Protein AF-A0A1T3NYQ0-F1 (afdb_monomer)

Organism: NCBI:txid159449

Structure (mmCIF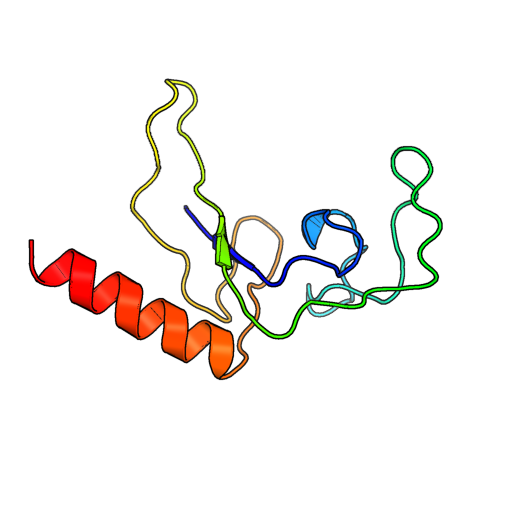, N/CA/C/O backbone):
data_AF-A0A1T3NYQ0-F1
#
_entry.id   AF-A0A1T3NYQ0-F1
#
loop_
_atom_site.group_PDB
_atom_site.id
_atom_site.type_symbol
_atom_site.label_atom_id
_atom_site.label_alt_id
_atom_site.label_comp_id
_atom_site.label_asym_id
_atom_site.label_entity_id
_atom_site.label_seq_id
_atom_site.pdbx_PDB_ins_code
_atom_site.Cartn_x
_atom_site.Cartn_y
_atom_site.Cartn_z
_atom_site.occupancy
_atom_site.B_iso_or_equiv
_atom_site.auth_seq_id
_atom_site.auth_comp_id
_atom_site.auth_asym_id
_atom_site.auth_atom_id
_atom_site.pdbx_PDB_model_num
ATOM 1 N N . MET A 1 1 ? -5.740 7.417 6.056 1.00 77.00 1 MET A N 1
ATOM 2 C CA . MET A 1 1 ? -5.567 5.970 6.285 1.00 77.00 1 MET A CA 1
ATOM 3 C C . MET A 1 1 ? -4.119 5.611 6.018 1.00 77.00 1 MET A C 1
ATOM 5 O O . MET A 1 1 ? -3.538 6.167 5.094 1.00 77.00 1 MET A O 1
ATOM 9 N N . SER A 1 2 ? -3.522 4.738 6.826 1.00 86.19 2 SER A N 1
ATOM 10 C CA . SER A 1 2 ? -2.179 4.200 6.591 1.00 86.19 2 SER A CA 1
ATOM 11 C C . SER A 1 2 ? -2.171 3.269 5.377 1.00 86.19 2 SER A C 1
ATOM 13 O O . SER A 1 2 ? -3.205 2.706 5.010 1.00 86.19 2 SER A O 1
ATOM 15 N N . LEU A 1 3 ? -1.013 3.139 4.728 1.00 88.62 3 LEU A N 1
ATOM 16 C CA . LEU A 1 3 ? -0.895 2.484 3.423 1.00 88.62 3 LEU A CA 1
ATOM 17 C C . LEU A 1 3 ? 0.174 1.408 3.428 1.00 88.62 3 LEU A C 1
ATOM 19 O O . LEU A 1 3 ? 1.264 1.627 3.942 1.00 88.62 3 LEU A O 1
ATOM 23 N N . ILE A 1 4 ? -0.101 0.281 2.781 1.00 90.38 4 ILE A N 1
ATOM 24 C CA . ILE A 1 4 ? 0.928 -0.708 2.465 1.00 90.38 4 ILE A CA 1
ATOM 25 C C . ILE A 1 4 ? 1.538 -0.341 1.114 1.00 90.38 4 ILE A C 1
ATOM 27 O O . ILE A 1 4 ? 0.827 -0.186 0.120 1.00 90.38 4 ILE A O 1
ATOM 31 N N . ILE A 1 5 ? 2.858 -0.172 1.082 1.00 88.88 5 ILE A N 1
ATOM 32 C CA . ILE A 1 5 ? 3.587 0.233 -0.120 1.00 88.88 5 ILE A CA 1
ATOM 33 C C . ILE A 1 5 ? 4.814 -0.642 -0.347 1.00 88.88 5 ILE A C 1
ATOM 35 O O . ILE A 1 5 ? 5.455 -1.091 0.600 1.00 88.88 5 ILE A O 1
ATOM 39 N N . HIS A 1 6 ? 5.210 -0.776 -1.609 1.00 87.56 6 HIS A N 1
ATOM 40 C CA . HIS A 1 6 ? 6.576 -1.146 -1.951 1.00 87.56 6 HIS A CA 1
ATOM 41 C C . HIS A 1 6 ? 7.413 0.123 -2.077 1.00 87.56 6 HIS A C 1
ATOM 43 O O . HIS A 1 6 ? 7.096 1.010 -2.876 1.00 87.56 6 HIS A O 1
ATOM 49 N N . ARG A 1 7 ? 8.476 0.232 -1.279 1.00 85.81 7 ARG A N 1
ATOM 50 C CA . ARG A 1 7 ? 9.478 1.288 -1.465 1.00 85.81 7 ARG A CA 1
ATOM 51 C C . ARG A 1 7 ? 10.193 1.043 -2.785 1.00 85.81 7 ARG A C 1
ATOM 53 O O . ARG A 1 7 ? 10.517 -0.098 -3.090 1.00 85.81 7 ARG A O 1
ATOM 60 N N . CYS A 1 8 ? 10.463 2.095 -3.547 1.00 81.00 8 CYS A N 1
ATOM 61 C CA . CYS A 1 8 ? 11.399 1.962 -4.659 1.00 81.00 8 CYS A CA 1
ATOM 62 C C . CYS A 1 8 ? 12.785 1.590 -4.108 1.00 81.00 8 CYS A C 1
ATOM 64 O O . CYS A 1 8 ? 13.139 2.019 -3.006 1.00 81.00 8 CYS A O 1
ATOM 66 N N . THR A 1 9 ? 13.592 0.852 -4.869 1.00 81.75 9 THR A N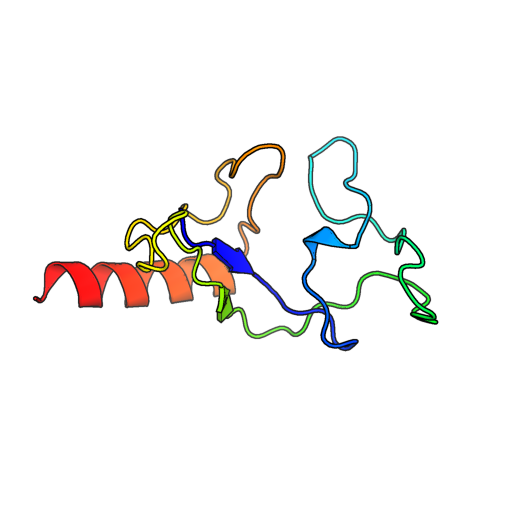 1
ATOM 67 C CA . THR A 1 9 ? 15.009 0.594 -4.555 1.00 81.75 9 THR A CA 1
ATOM 68 C C . THR A 1 9 ? 15.799 1.886 -4.333 1.00 81.75 9 THR A C 1
ATOM 70 O O . THR A 1 9 ? 16.722 1.936 -3.527 1.00 81.75 9 THR A O 1
ATOM 73 N N . CYS A 1 10 ? 15.339 2.966 -4.952 1.00 76.81 10 CYS A N 1
ATOM 74 C CA . CYS A 1 10 ? 15.810 4.330 -4.799 1.00 76.81 10 CYS A CA 1
ATOM 75 C C . CYS A 1 10 ? 15.387 5.049 -3.496 1.00 76.81 10 CYS A C 1
ATOM 77 O O . CYS A 1 10 ? 15.753 6.200 -3.272 1.00 76.81 10 CYS A O 1
ATOM 79 N N . GLY A 1 11 ? 14.619 4.393 -2.621 1.00 74.12 11 GLY A N 1
ATOM 80 C CA . GLY A 1 11 ? 14.307 4.844 -1.259 1.00 74.12 11 GLY A CA 1
ATOM 81 C C . GLY A 1 11 ? 13.064 5.730 -1.111 1.00 74.12 11 GLY A C 1
ATOM 82 O O . GLY A 1 11 ? 12.511 5.839 -0.009 1.00 74.12 11 GLY A O 1
ATOM 83 N N . HIS A 1 12 ? 12.559 6.322 -2.195 1.00 76.00 12 HIS A N 1
ATOM 84 C CA . HIS A 1 12 ? 11.342 7.131 -2.143 1.00 76.00 12 HIS A CA 1
ATOM 85 C C . HIS A 1 12 ? 10.055 6.299 -2.206 1.00 76.00 12 HIS A C 1
ATOM 87 O O . HIS A 1 12 ? 10.037 5.107 -2.533 1.00 76.00 12 HIS A O 1
ATOM 93 N N . THR A 1 13 ? 8.945 6.939 -1.843 1.00 75.88 13 THR A N 1
ATOM 94 C CA . THR A 1 13 ? 7.623 6.319 -1.914 1.00 75.88 13 THR A CA 1
ATOM 95 C C . THR A 1 13 ? 7.163 6.198 -3.374 1.00 75.88 13 THR A C 1
ATOM 97 O O . THR A 1 13 ? 7.540 7.022 -4.215 1.00 75.88 13 THR A O 1
ATOM 100 N N . PRO A 1 14 ? 6.315 5.204 -3.697 1.00 69.75 14 PRO A N 1
ATOM 101 C CA . PRO A 1 14 ? 5.788 5.020 -5.052 1.00 69.75 14 PRO A CA 1
ATOM 102 C C . PRO A 1 14 ? 4.922 6.196 -5.532 1.00 69.75 14 PRO A C 1
ATOM 104 O O . PRO A 1 14 ? 4.702 6.353 -6.729 1.00 69.75 14 PRO A O 1
ATOM 107 N N . GLY A 1 15 ? 4.495 7.076 -4.617 1.00 68.56 15 GLY A N 1
ATOM 108 C CA . GLY A 1 15 ? 3.826 8.339 -4.931 1.00 68.56 15 GLY A CA 1
ATOM 109 C C . GLY A 1 15 ? 4.604 9.251 -5.892 1.00 68.56 15 GLY A C 1
ATOM 110 O O . GLY A 1 15 ? 3.999 10.092 -6.549 1.00 68.56 15 GLY A O 1
ATOM 111 N N . GLN A 1 16 ? 5.921 9.066 -6.007 1.00 71.50 16 GLN A N 1
ATOM 112 C CA . GLN A 1 16 ? 6.787 9.862 -6.885 1.00 71.50 16 GLN A CA 1
ATOM 113 C C . GLN A 1 16 ? 6.833 9.382 -8.338 1.00 71.50 16 GLN A C 1
ATOM 115 O O . GLN A 1 16 ? 7.486 10.001 -9.175 1.00 71.50 16 GLN A O 1
ATOM 120 N N . HIS A 1 17 ? 6.133 8.296 -8.652 1.00 70.56 17 HIS A N 1
ATOM 121 C CA . HIS A 1 17 ? 5.936 7.861 -10.026 1.00 70.56 17 HIS A CA 1
ATOM 122 C C . HIS A 1 17 ? 4.583 8.352 -10.532 1.00 70.56 17 HIS A C 1
ATOM 124 O O . HIS A 1 17 ? 3.603 8.410 -9.771 1.00 70.56 17 HIS A O 1
ATOM 130 N N . GLU A 1 18 ? 4.536 8.698 -11.815 1.00 70.38 18 GLU A N 1
ATOM 131 C CA . GLU A 1 18 ? 3.280 8.946 -12.517 1.00 70.38 18 GLU A CA 1
ATOM 132 C C . GLU A 1 18 ? 2.413 7.695 -12.450 1.00 70.38 18 GLU A C 1
ATOM 134 O O . GLU A 1 18 ? 2.930 6.582 -12.515 1.00 70.38 18 GLU A O 1
ATOM 139 N N . SER A 1 19 ? 1.103 7.860 -12.320 1.00 70.38 19 SER A N 1
ATOM 140 C CA . SER A 1 19 ? 0.181 6.733 -12.392 1.00 70.38 19 SER A CA 1
ATOM 141 C C . SER A 1 19 ? -0.228 6.478 -13.842 1.00 70.38 19 SER A C 1
ATOM 143 O O . SER A 1 19 ? -0.467 7.423 -14.590 1.00 70.38 19 SER A O 1
ATOM 145 N N . ASP A 1 20 ? -0.341 5.212 -14.232 1.00 71.50 20 ASP A N 1
ATOM 146 C CA . ASP A 1 20 ? -0.977 4.829 -15.490 1.00 71.50 20 ASP A CA 1
ATOM 147 C C . ASP A 1 20 ? -2.505 5.056 -15.444 1.00 71.50 20 ASP A C 1
ATOM 149 O O . ASP A 1 20 ? -3.071 5.496 -14.437 1.00 71.50 20 ASP A O 1
ATOM 153 N N . SER A 1 21 ? -3.201 4.734 -16.539 1.00 72.88 21 SER A N 1
ATOM 154 C CA . SER A 1 21 ? -4.664 4.849 -16.634 1.00 72.88 21 S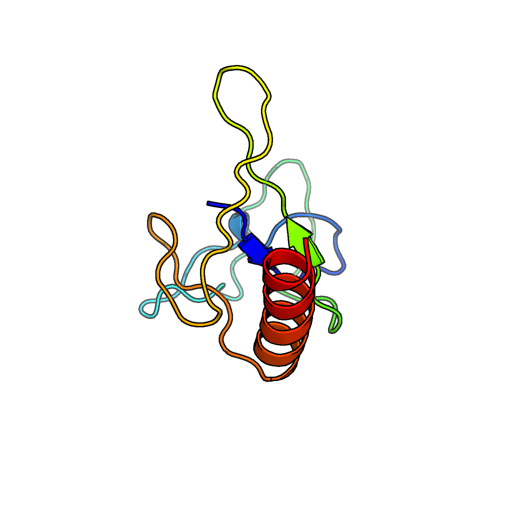ER A CA 1
ATOM 155 C C . SER A 1 21 ? -5.428 3.965 -15.637 1.00 72.88 21 SER A C 1
ATOM 157 O O . SER A 1 21 ? -6.611 4.201 -15.396 1.00 72.88 21 SER A O 1
ATOM 159 N N . GLN A 1 22 ? -4.766 2.976 -15.029 1.00 66.88 22 GLN A N 1
ATOM 160 C CA . GLN A 1 22 ? -5.315 2.111 -13.983 1.00 66.88 22 GLN A CA 1
ATOM 161 C C . GLN A 1 22 ? -4.981 2.613 -12.568 1.00 66.88 22 GLN A C 1
ATOM 163 O O . GLN A 1 22 ? -5.392 2.005 -11.576 1.00 66.88 22 GLN A O 1
ATOM 168 N N . GLY A 1 23 ? -4.261 3.732 -12.448 1.00 65.38 23 GLY A N 1
ATOM 169 C CA . GLY A 1 23 ? -3.834 4.291 -11.172 1.00 65.38 23 GLY A CA 1
ATOM 170 C C . GLY A 1 23 ? -2.608 3.600 -10.569 1.00 65.38 23 GLY A C 1
ATOM 171 O O . GLY A 1 23 ? -2.248 3.927 -9.435 1.00 65.38 23 GLY A O 1
ATOM 172 N N . LYS A 1 24 ? -1.968 2.667 -11.288 1.00 65.38 24 LYS A N 1
ATOM 173 C CA . LYS A 1 24 ? -0.764 1.954 -10.836 1.00 65.38 24 LYS A CA 1
ATOM 174 C C . LYS A 1 24 ? 0.490 2.779 -11.150 1.00 65.38 24 LYS A C 1
ATOM 176 O O . LYS A 1 24 ? 0.467 3.554 -12.103 1.00 65.38 24 LYS A O 1
ATOM 181 N N . PRO A 1 25 ? 1.582 2.664 -10.371 1.00 62.59 25 PRO A N 1
ATOM 182 C CA . PRO A 1 25 ? 2.828 3.360 -10.679 1.00 62.59 25 PRO A CA 1
ATOM 183 C C . PRO A 1 25 ? 3.333 2.967 -12.074 1.00 62.59 25 PRO A C 1
ATOM 185 O O . PRO A 1 25 ? 3.613 1.801 -12.343 1.00 62.59 25 PRO A O 1
ATOM 188 N N . SER A 1 26 ? 3.430 3.944 -12.965 1.00 65.19 26 SER A N 1
ATOM 189 C CA . SER A 1 26 ? 4.005 3.798 -14.296 1.00 65.19 26 SER A CA 1
ATOM 190 C C . SER A 1 26 ? 5.532 3.896 -14.235 1.00 65.19 26 SER A C 1
ATOM 192 O O . SER A 1 26 ? 6.125 4.286 -13.227 1.00 65.19 26 SER A O 1
ATOM 194 N N . ARG A 1 27 ? 6.198 3.568 -15.348 1.00 58.97 27 ARG A N 1
ATOM 195 C CA . ARG A 1 27 ? 7.662 3.675 -15.450 1.00 58.97 27 ARG A CA 1
ATOM 196 C C . ARG A 1 27 ? 8.173 5.117 -15.339 1.00 58.97 27 ARG A C 1
ATOM 198 O O . ARG A 1 27 ? 9.360 5.289 -15.090 1.00 58.97 27 ARG A O 1
ATOM 205 N N . GLY A 1 28 ? 7.323 6.132 -15.503 1.00 56.50 28 GLY A N 1
ATOM 206 C CA . GLY A 1 28 ? 7.719 7.533 -15.377 1.00 56.50 28 GLY A CA 1
ATOM 207 C C . GLY A 1 28 ? 8.041 7.897 -13.927 1.00 56.50 28 GLY A C 1
ATOM 208 O O . GLY A 1 28 ? 7.142 8.027 -13.098 1.00 56.50 28 GLY A O 1
ATOM 209 N N . CYS A 1 29 ? 9.324 8.070 -13.606 1.00 55.72 29 CYS A N 1
ATOM 210 C CA . CYS A 1 29 ? 9.738 8.772 -12.391 1.00 55.72 29 CYS A CA 1
ATOM 211 C C . CYS A 1 29 ? 9.481 10.265 -12.587 1.00 55.72 29 CYS A C 1
ATOM 213 O O . CYS A 1 29 ? 10.009 10.848 -13.535 1.00 55.72 29 CYS A O 1
ATOM 215 N N . HIS A 1 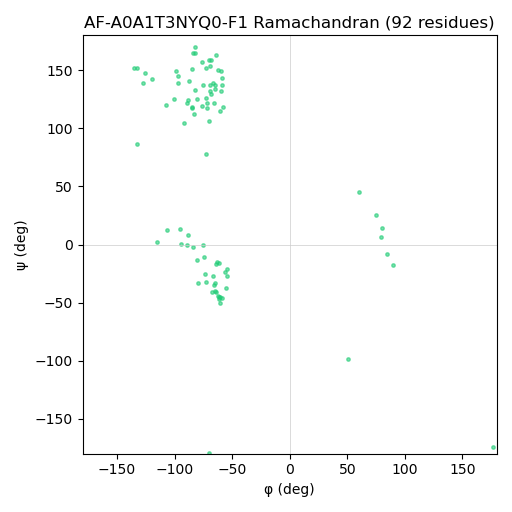30 ? 8.749 10.909 -11.680 1.00 56.41 30 HIS A N 1
ATOM 216 C CA . HIS A 1 30 ? 8.788 12.363 -11.630 1.00 56.41 30 HIS A CA 1
ATOM 217 C C . HIS A 1 30 ? 10.157 12.755 -11.051 1.00 56.41 30 HIS A C 1
ATOM 219 O O . HIS A 1 30 ? 10.494 12.292 -9.955 1.00 56.41 30 HIS A O 1
ATOM 225 N N . PRO A 1 31 ? 10.993 13.535 -11.762 1.00 52.19 31 PRO A N 1
ATOM 226 C CA . PRO A 1 31 ? 12.327 13.888 -11.295 1.00 52.19 31 PRO A CA 1
ATOM 227 C C . PRO A 1 31 ? 12.213 14.901 -10.153 1.00 52.19 31 PRO A C 1
ATOM 229 O O . PRO A 1 31 ? 12.407 16.100 -10.327 1.00 52.19 31 PRO A O 1
ATOM 232 N N . ILE A 1 32 ? 11.880 14.426 -8.956 1.00 52.94 32 ILE A N 1
ATOM 233 C CA . ILE A 1 32 ? 11.958 15.237 -7.749 1.00 52.94 32 ILE A CA 1
ATOM 234 C C . ILE A 1 32 ? 13.395 15.144 -7.238 1.00 52.94 32 ILE A C 1
ATOM 236 O O . ILE A 1 32 ? 13.886 14.061 -6.923 1.00 52.94 32 ILE A O 1
ATOM 240 N N . GLY A 1 33 ? 14.082 16.287 -7.191 1.00 48.03 33 GLY A N 1
ATOM 241 C CA . GLY A 1 33 ? 15.326 16.450 -6.434 1.00 48.03 33 GLY A CA 1
ATOM 242 C C . GLY A 1 33 ? 16.478 15.528 -6.844 1.00 48.03 33 GLY A C 1
ATOM 243 O O . GLY A 1 33 ? 17.136 14.960 -5.980 1.00 48.03 33 GLY A O 1
ATOM 244 N N . GLY A 1 34 ? 16.739 15.361 -8.143 1.00 52.97 34 GLY A N 1
ATOM 245 C CA . GLY A 1 34 ? 17.933 14.643 -8.607 1.00 52.97 34 GLY A CA 1
ATOM 246 C C . GLY A 1 34 ? 17.837 13.114 -8.590 1.00 52.97 34 GLY A C 1
ATOM 247 O O . GLY A 1 34 ? 18.864 12.451 -8.740 1.00 52.97 34 GLY A O 1
ATOM 248 N N . CYS A 1 35 ? 16.636 12.542 -8.456 1.00 57.19 35 CYS A N 1
ATOM 249 C CA . CYS A 1 35 ? 16.425 11.113 -8.679 1.00 57.19 35 CYS A CA 1
ATOM 250 C C . CYS A 1 35 ? 16.788 10.744 -10.134 1.00 57.19 35 CYS A C 1
ATOM 252 O O . CYS A 1 35 ? 16.159 11.223 -11.076 1.00 57.19 35 CYS A O 1
ATOM 254 N N . ARG A 1 36 ? 17.830 9.920 -10.321 1.00 59.66 36 ARG A N 1
ATOM 255 C CA . ARG A 1 36 ? 18.352 9.491 -11.639 1.00 59.66 36 ARG A CA 1
ATOM 256 C C . ARG A 1 36 ? 17.794 8.142 -12.107 1.00 59.66 36 ARG A C 1
ATOM 258 O O . ARG A 1 36 ? 18.354 7.522 -13.008 1.00 59.66 36 ARG A O 1
ATOM 265 N N . CYS A 1 37 ? 16.749 7.643 -11.458 1.00 62.31 37 CYS A N 1
ATOM 266 C CA . CYS A 1 37 ? 16.222 6.313 -11.729 1.00 62.31 37 CYS A CA 1
ATOM 267 C C . CYS A 1 37 ? 15.564 6.259 -13.107 1.00 62.31 37 CYS A C 1
ATOM 269 O O . CYS A 1 37 ? 14.745 7.110 -13.448 1.00 62.31 37 CYS A O 1
ATOM 271 N N . SER A 1 38 ? 15.908 5.227 -13.877 1.00 62.50 38 SER A N 1
ATOM 272 C CA . SER A 1 38 ? 15.380 4.984 -15.223 1.00 62.50 38 SER A CA 1
ATOM 273 C C . SER A 1 38 ? 13.941 4.460 -15.228 1.00 62.50 38 SER A 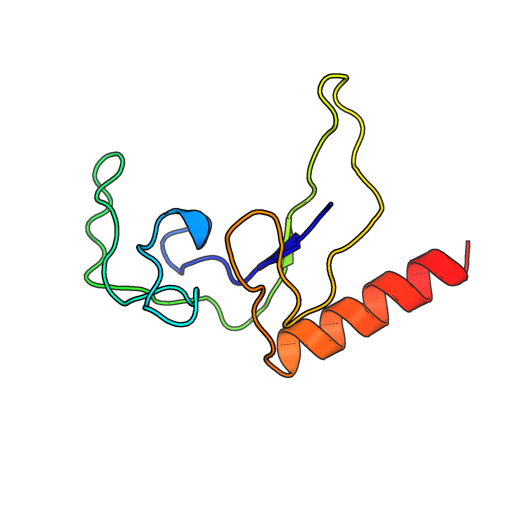C 1
ATOM 275 O O . SER A 1 38 ? 13.316 4.413 -16.286 1.00 62.50 38 SER A O 1
ATOM 277 N N . GLY A 1 39 ? 13.404 4.073 -14.066 1.00 69.25 39 GLY A N 1
ATOM 278 C CA . GLY A 1 39 ? 12.007 3.696 -13.921 1.00 69.25 39 GLY A CA 1
ATOM 279 C C . GLY A 1 39 ? 11.630 3.218 -12.524 1.00 69.25 39 GLY A C 1
ATOM 280 O O . GLY A 1 39 ? 12.427 3.272 -11.587 1.00 69.25 39 GLY A O 1
ATOM 281 N N . TYR A 1 40 ? 10.384 2.761 -12.401 1.00 74.56 40 TYR A N 1
ATOM 282 C CA . TYR A 1 40 ? 9.865 2.151 -11.182 1.00 74.56 40 TYR A CA 1
ATOM 283 C C . TYR A 1 40 ? 10.473 0.764 -10.961 1.00 74.56 40 TYR A C 1
ATOM 285 O O . TYR A 1 40 ? 10.265 -0.142 -11.767 1.00 74.56 40 TYR A O 1
ATOM 293 N N . ASP A 1 41 ? 11.199 0.622 -9.855 1.00 79.50 41 ASP A N 1
ATOM 294 C CA . ASP A 1 41 ? 11.825 -0.621 -9.406 1.00 79.50 41 ASP A CA 1
ATOM 295 C C . ASP A 1 41 ? 11.505 -0.823 -7.914 1.00 79.50 41 ASP A C 1
ATOM 297 O O . ASP A 1 41 ? 12.200 -0.294 -7.041 1.00 79.50 41 ASP A O 1
ATOM 301 N N . PRO A 1 42 ? 10.360 -1.443 -7.584 1.00 81.62 42 PRO A N 1
ATOM 302 C CA . PRO A 1 42 ? 9.953 -1.653 -6.203 1.00 81.62 42 PRO A CA 1
ATOM 303 C C . PRO A 1 42 ? 10.739 -2.776 -5.525 1.00 81.62 42 PRO A C 1
ATOM 305 O O . PRO A 1 42 ? 10.874 -3.873 -6.058 1.00 81.62 42 PRO A O 1
ATOM 308 N N . GLN A 1 43 ? 11.144 -2.540 -4.278 1.00 86.19 43 GLN A N 1
ATOM 309 C CA . GLN A 1 43 ? 11.591 -3.598 -3.380 1.00 86.19 43 GLN A CA 1
ATOM 310 C C . GLN A 1 43 ? 10.471 -4.635 -3.196 1.00 86.19 43 GLN A C 1
ATOM 312 O O . GLN A 1 43 ? 9.316 -4.248 -2.988 1.00 86.19 43 GLN A O 1
ATOM 317 N N . PRO A 1 44 ? 10.784 -5.943 -3.217 1.00 86.50 44 PRO A N 1
ATOM 318 C CA . PRO A 1 44 ? 9.772 -6.997 -3.174 1.00 86.50 44 PRO A CA 1
ATOM 319 C C . PRO A 1 44 ? 9.030 -7.047 -1.836 1.00 86.50 44 PRO A C 1
ATOM 321 O O . PRO A 1 44 ? 7.873 -7.453 -1.793 1.00 86.50 44 PRO A O 1
ATOM 324 N N . THR A 1 45 ? 9.660 -6.600 -0.749 1.00 91.00 45 THR A N 1
ATOM 325 C CA . THR A 1 45 ? 9.051 -6.589 0.583 1.00 91.00 45 THR A CA 1
ATOM 326 C C . THR A 1 45 ? 8.213 -5.322 0.782 1.00 91.00 45 THR A C 1
ATOM 328 O O . THR A 1 45 ? 8.772 -4.219 0.764 1.00 91.00 45 THR A O 1
ATOM 331 N N . PRO A 1 46 ? 6.889 -5.436 0.990 1.00 92.44 46 PRO A N 1
ATOM 332 C CA . PRO A 1 46 ? 6.054 -4.287 1.294 1.00 92.44 46 PRO A CA 1
ATOM 333 C C . PRO A 1 46 ? 6.240 -3.835 2.746 1.00 92.44 46 PRO A C 1
ATOM 335 O O . PRO A 1 46 ? 6.632 -4.607 3.620 1.00 92.44 46 PRO A O 1
ATOM 338 N N . VAL A 1 47 ? 5.927 -2.570 3.012 1.00 91.50 47 VAL A N 1
ATOM 339 C CA . VAL A 1 47 ? 5.987 -1.969 4.350 1.00 91.50 47 VAL A CA 1
ATOM 340 C C . VAL A 1 47 ? 4.741 -1.138 4.628 1.00 91.50 47 VAL A C 1
ATOM 342 O O . VAL A 1 47 ? 4.148 -0.569 3.707 1.00 91.50 47 VAL A O 1
ATOM 345 N N . LEU A 1 48 ? 4.375 -1.017 5.906 1.00 90.00 48 LEU A N 1
ATOM 346 C CA . LEU A 1 48 ? 3.357 -0.068 6.343 1.00 90.00 48 LEU A CA 1
ATOM 347 C C . LEU A 1 48 ? 3.953 1.345 6.359 1.00 90.00 48 LEU A C 1
ATOM 349 O O . LEU A 1 48 ? 4.909 1.633 7.078 1.00 90.00 48 LEU A O 1
ATOM 353 N N . LEU A 1 49 ? 3.376 2.235 5.563 1.00 87.69 49 LEU A N 1
ATOM 354 C CA . LEU A 1 49 ? 3.588 3.669 5.631 1.00 87.69 49 LEU A CA 1
ATOM 355 C C . LEU A 1 49 ? 2.514 4.269 6.554 1.00 87.69 49 LEU A C 1
ATOM 357 O O . LEU A 1 49 ? 1.355 4.386 6.135 1.00 87.69 49 LEU A O 1
ATOM 361 N N . PRO A 1 50 ? 2.867 4.649 7.794 1.00 83.81 50 PRO A N 1
ATOM 362 C CA . PRO A 1 50 ? 1.926 5.310 8.679 1.00 83.81 50 PRO A CA 1
ATOM 363 C C . PRO A 1 50 ? 1.548 6.674 8.103 1.00 83.81 50 PRO A C 1
ATOM 365 O O . PRO A 1 50 ? 2.410 7.452 7.684 1.00 83.81 50 PRO A O 1
ATOM 368 N N . THR A 1 51 ? 0.253 6.968 8.104 1.00 81.44 51 THR A N 1
ATOM 369 C CA . THR A 1 51 ? -0.240 8.333 7.885 1.00 81.44 51 THR A CA 1
ATOM 370 C C . THR A 1 51 ? -0.555 8.973 9.222 1.00 81.44 51 THR A C 1
ATOM 372 O O . THR A 1 51 ? -0.905 8.285 10.179 1.00 81.44 51 THR A O 1
ATOM 375 N N . TRP A 1 52 ? -0.406 10.289 9.299 1.00 83.25 52 TRP A N 1
ATOM 376 C CA . TRP A 1 52 ? -0.553 11.038 10.539 1.00 83.25 52 TRP A CA 1
ATOM 377 C C . TRP A 1 52 ? -1.684 12.053 10.397 1.00 83.25 52 TRP A C 1
ATOM 379 O O . TRP A 1 52 ? -1.865 12.645 9.333 1.00 83.25 52 TRP A O 1
ATOM 389 N N . THR A 1 53 ? -2.454 12.254 11.462 1.00 80.12 53 THR A N 1
ATOM 390 C CA . THR A 1 53 ? -3.402 13.365 11.564 1.00 80.12 53 THR A CA 1
ATOM 391 C C . THR A 1 53 ? -2.645 14.700 11.552 1.00 80.12 53 THR A C 1
ATOM 393 O O . THR A 1 53 ? -1.455 14.731 11.878 1.00 80.12 53 THR A O 1
ATOM 396 N N . PRO A 1 54 ? -3.318 15.837 11.288 1.00 82.00 54 PRO A N 1
ATOM 397 C CA . PRO A 1 54 ? -2.702 17.163 11.428 1.00 82.00 54 PRO A CA 1
ATOM 398 C C . PRO A 1 54 ? -2.122 17.431 12.828 1.00 82.00 54 PRO A C 1
ATOM 400 O O . PRO A 1 54 ? -1.217 18.238 12.990 1.00 82.00 54 PRO A O 1
ATOM 403 N N . THR A 1 55 ? -2.634 16.728 13.841 1.00 87.50 55 THR A N 1
ATOM 404 C CA . THR A 1 55 ? -2.173 16.774 15.234 1.00 87.50 55 THR A CA 1
ATOM 405 C C . THR A 1 55 ? -1.049 15.780 15.547 1.00 87.50 55 THR A C 1
ATOM 407 O O . THR A 1 55 ? -0.698 15.609 16.712 1.00 87.50 55 THR A O 1
ATOM 410 N N . GLY A 1 56 ? -0.492 15.103 14.538 1.00 83.69 56 GLY A N 1
ATOM 411 C CA . GLY A 1 56 ? 0.645 14.197 14.693 1.00 83.69 56 GLY A CA 1
ATOM 412 C C . GLY A 1 56 ? 0.304 12.853 15.337 1.00 83.69 56 GLY A C 1
ATOM 413 O O . GLY A 1 56 ? 1.180 12.226 15.926 1.00 83.69 56 GLY A O 1
ATOM 414 N N . ARG A 1 57 ? -0.946 12.383 15.246 1.00 84.31 57 ARG A N 1
ATOM 415 C CA . ARG A 1 57 ? -1.337 11.038 15.706 1.00 84.31 57 ARG A CA 1
ATOM 416 C C . ARG A 1 57 ? -1.357 10.059 14.533 1.00 84.31 57 ARG A C 1
ATOM 418 O O . ARG A 1 57 ? -1.841 10.441 13.471 1.00 84.31 57 ARG A O 1
ATOM 425 N N . PRO A 1 58 ? -0.871 8.818 14.685 1.00 80.44 58 PRO A N 1
ATOM 426 C CA . PRO A 1 58 ? -0.911 7.856 13.596 1.00 80.44 58 PRO A CA 1
ATOM 427 C C . PRO A 1 58 ? -2.365 7.455 13.336 1.00 80.44 58 PRO A C 1
ATOM 429 O O . PRO A 1 58 ? -3.134 7.243 14.273 1.00 80.44 58 PRO A O 1
ATOM 432 N N . ILE A 1 59 ? -2.749 7.366 12.067 1.00 80.19 59 ILE A N 1
ATOM 433 C CA . ILE A 1 59 ? -4.072 6.903 11.655 1.00 80.19 59 ILE A CA 1
ATOM 434 C C . ILE A 1 59 ? -4.028 5.367 11.633 1.00 80.19 59 ILE A C 1
ATOM 436 O O . ILE A 1 59 ? -3.309 4.806 10.800 1.00 80.19 59 ILE A O 1
ATOM 440 N N . PRO A 1 60 ? -4.759 4.680 12.531 1.00 78.31 60 PRO A N 1
ATOM 441 C CA . PRO A 1 60 ? -4.650 3.230 12.700 1.00 78.31 60 PRO A CA 1
ATOM 442 C C . PRO A 1 60 ? -5.299 2.454 11.554 1.00 78.31 60 PRO A C 1
ATOM 444 O O . PRO A 1 60 ? -4.911 1.327 11.275 1.00 78.31 60 PRO A O 1
ATOM 447 N N . GLU A 1 61 ? -6.271 3.060 10.879 1.00 88.25 61 GLU A N 1
ATOM 448 C CA . GLU A 1 61 ? -6.963 2.446 9.757 1.00 88.25 61 GLU A CA 1
ATOM 449 C C . GLU A 1 61 ? -6.008 2.241 8.579 1.00 88.25 61 GLU A C 1
ATOM 451 O O . GLU A 1 61 ? -5.413 3.201 8.076 1.00 88.25 61 GLU A O 1
ATOM 456 N N . ILE A 1 62 ? -5.869 0.988 8.148 1.00 90.44 62 ILE A N 1
ATOM 457 C CA . ILE A 1 62 ? -5.023 0.575 7.030 1.00 90.44 62 ILE A CA 1
ATOM 458 C C . ILE A 1 62 ? -5.918 0.376 5.809 1.00 90.44 62 ILE A C 1
ATOM 460 O O . ILE A 1 62 ? -6.868 -0.402 5.860 1.00 90.44 62 ILE A O 1
ATOM 464 N N . THR A 1 63 ? -5.597 1.044 4.701 1.00 90.56 63 THR A N 1
ATOM 465 C CA . THR A 1 63 ? -6.322 0.826 3.438 1.00 90.56 63 THR A CA 1
ATOM 466 C C . THR A 1 63 ? -6.017 -0.580 2.913 1.00 90.56 63 THR A C 1
ATOM 468 O O . THR A 1 63 ? -4.830 -0.911 2.799 1.00 90.56 63 THR A O 1
ATOM 471 N N . PRO A 1 64 ? -7.027 -1.398 2.562 1.00 92.31 64 PRO A N 1
ATOM 472 C CA . PRO A 1 64 ? -6.783 -2.731 2.027 1.00 92.31 64 PRO A CA 1
ATOM 473 C C . PRO A 1 64 ? -5.955 -2.712 0.725 1.00 92.31 64 PRO A C 1
ATOM 475 O O . PRO A 1 64 ? -6.041 -1.759 -0.062 1.00 92.31 64 PRO A O 1
ATOM 478 N N . PRO A 1 65 ? -5.147 -3.751 0.461 1.00 90.88 65 PRO A N 1
ATOM 479 C CA . PRO A 1 65 ? -4.482 -3.945 -0.827 1.00 90.88 65 PRO A CA 1
ATOM 480 C C . PRO A 1 65 ? -5.492 -4.057 -1.983 1.00 90.88 65 PRO A C 1
ATOM 482 O O . PRO A 1 65 ? -6.468 -4.799 -1.900 1.00 90.88 65 PRO A O 1
ATOM 485 N N . GLY A 1 66 ? -5.263 -3.319 -3.070 1.00 87.06 66 GLY A N 1
ATOM 486 C CA . GLY A 1 66 ? -6.172 -3.206 -4.216 1.00 87.06 66 GLY A CA 1
ATOM 487 C C . GLY A 1 66 ? -7.292 -2.175 -4.073 1.00 87.06 66 GLY A C 1
ATOM 488 O O . GLY A 1 66 ? -7.972 -1.880 -5.058 1.00 87.06 66 GLY A O 1
ATOM 489 N N . GLU A 1 67 ? -7.477 -1.579 -2.899 1.00 89.56 67 GLU A N 1
ATOM 490 C CA . GLU A 1 67 ? -8.461 -0.515 -2.708 1.00 89.56 67 GLU A CA 1
ATOM 491 C C . GLU A 1 67 ? -7.922 0.862 -3.101 1.00 89.56 67 GLU A C 1
ATOM 493 O O . GLU A 1 67 ? -6.721 1.082 -3.296 1.00 89.56 67 GLU A O 1
ATOM 498 N N . ARG A 1 68 ? -8.830 1.825 -3.266 1.00 83.38 68 ARG A N 1
ATOM 499 C CA . ARG A 1 68 ? -8.440 3.215 -3.523 1.00 83.38 68 ARG A CA 1
ATOM 500 C C . ARG A 1 68 ? -8.060 3.921 -2.224 1.00 83.38 68 ARG A C 1
ATOM 502 O O . ARG A 1 68 ? -8.874 4.039 -1.319 1.00 83.38 68 ARG A O 1
ATOM 509 N N . SER A 1 69 ? -6.852 4.480 -2.196 1.00 78.38 69 SER A N 1
ATOM 510 C CA . SER A 1 69 ? -6.439 5.505 -1.236 1.00 78.38 69 SER A CA 1
ATOM 511 C C . SER A 1 69 ? -6.342 6.846 -1.948 1.00 78.38 69 SER A C 1
ATOM 513 O O . SER A 1 69 ? -5.537 7.010 -2.869 1.00 78.38 69 SER A O 1
ATOM 515 N N . ASP A 1 70 ? -7.118 7.826 -1.498 1.00 73.69 70 ASP A N 1
ATOM 516 C CA . ASP A 1 70 ? -7.220 9.155 -2.104 1.00 73.69 70 ASP A CA 1
ATOM 517 C C . ASP A 1 70 ? -7.493 9.089 -3.621 1.00 73.69 70 ASP A C 1
ATOM 519 O O . ASP A 1 70 ? -8.628 8.907 -4.059 1.00 73.69 70 ASP A O 1
ATOM 523 N N . ARG A 1 71 ? -6.442 9.226 -4.443 1.00 69.81 71 ARG A N 1
ATOM 524 C CA . ARG A 1 71 ? -6.494 9.216 -5.915 1.00 69.81 71 ARG A CA 1
ATOM 525 C C . ARG A 1 71 ? -5.761 8.037 -6.558 1.00 69.81 71 ARG A C 1
ATOM 527 O O . ARG A 1 71 ? -5.679 7.986 -7.782 1.00 69.81 71 ARG A O 1
ATOM 534 N N . ARG A 1 72 ? -5.197 7.114 -5.774 1.00 73.31 72 ARG A N 1
ATOM 535 C CA . ARG A 1 72 ? -4.376 6.001 -6.279 1.00 73.31 72 ARG A CA 1
ATOM 536 C C . AR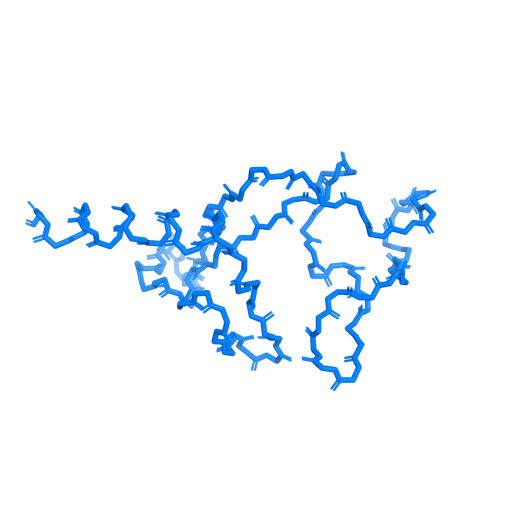G A 1 72 ? -4.904 4.667 -5.776 1.00 73.31 72 ARG A C 1
ATOM 538 O O . ARG A 1 72 ? -5.433 4.574 -4.672 1.00 73.31 72 ARG A O 1
ATOM 545 N N . ARG A 1 73 ? -4.752 3.626 -6.592 1.00 82.31 73 ARG A N 1
ATOM 546 C CA . ARG A 1 73 ? -5.039 2.255 -6.168 1.00 82.31 73 ARG A CA 1
ATOM 547 C C . ARG A 1 73 ? -3.824 1.718 -5.417 1.00 82.31 73 ARG A C 1
ATOM 549 O O . ARG A 1 73 ? -2.695 1.903 -5.876 1.00 82.31 73 ARG A O 1
ATOM 556 N N . THR A 1 74 ? -4.035 1.102 -4.260 1.00 86.19 74 THR A N 1
ATOM 557 C CA . THR A 1 74 ? -2.971 0.387 -3.551 1.00 86.19 74 THR A CA 1
ATOM 558 C C . THR A 1 74 ? -2.578 -0.865 -4.345 1.00 86.19 74 THR A C 1
ATOM 560 O O . THR A 1 74 ? -3.324 -1.343 -5.204 1.00 86.19 74 THR A O 1
ATOM 563 N N . CYS A 1 75 ? -1.372 -1.379 -4.101 1.00 86.12 75 CYS A N 1
ATOM 564 C CA . CYS A 1 75 ? -0.913 -2.619 -4.7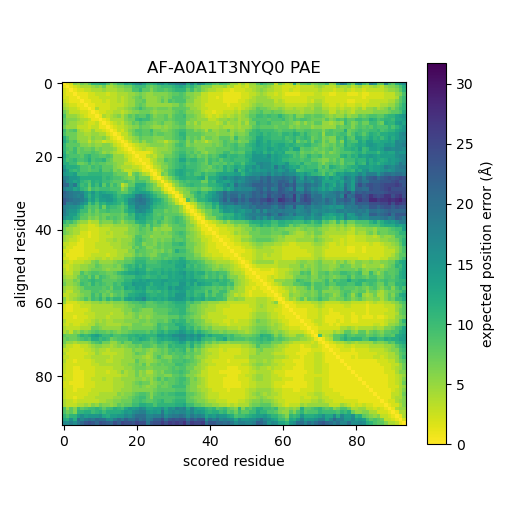25 1.00 86.12 75 CYS A CA 1
ATOM 565 C C . CYS A 1 75 ? -1.784 -3.792 -4.249 1.00 86.12 75 CYS A C 1
ATOM 567 O O . CYS A 1 75 ? -2.082 -3.865 -3.062 1.00 86.12 75 CYS A O 1
ATOM 569 N N . ASP A 1 76 ? -2.175 -4.692 -5.152 1.00 90.94 76 ASP A N 1
ATOM 570 C CA . ASP A 1 76 ? -3.017 -5.867 -4.884 1.00 90.94 76 ASP A CA 1
ATOM 571 C C . ASP A 1 76 ? -2.245 -7.197 -4.897 1.00 90.94 76 ASP A C 1
ATOM 573 O O . ASP A 1 76 ? -2.860 -8.260 -4.912 1.00 90.94 76 ASP A O 1
ATOM 577 N N . CYS A 1 77 ? -0.909 -7.160 -4.880 1.00 91.88 77 CYS A N 1
ATOM 578 C CA . CYS A 1 77 ? -0.085 -8.369 -4.929 1.00 91.88 77 CYS A CA 1
ATOM 579 C C . CYS A 1 77 ? -0.165 -9.204 -3.637 1.00 91.88 77 CYS A C 1
ATOM 581 O O . CYS A 1 77 ? -0.433 -8.681 -2.551 1.00 91.88 77 CYS A O 1
ATOM 583 N N . ASP A 1 78 ? 0.171 -10.492 -3.745 1.00 94.88 78 ASP A N 1
ATOM 584 C CA . ASP A 1 78 ? 0.120 -11.454 -2.635 1.00 94.88 78 ASP A CA 1
ATOM 585 C C . ASP A 1 78 ? 0.927 -11.007 -1.411 1.00 94.88 78 ASP A C 1
ATOM 587 O O . ASP A 1 78 ? 0.491 -11.184 -0.276 1.00 94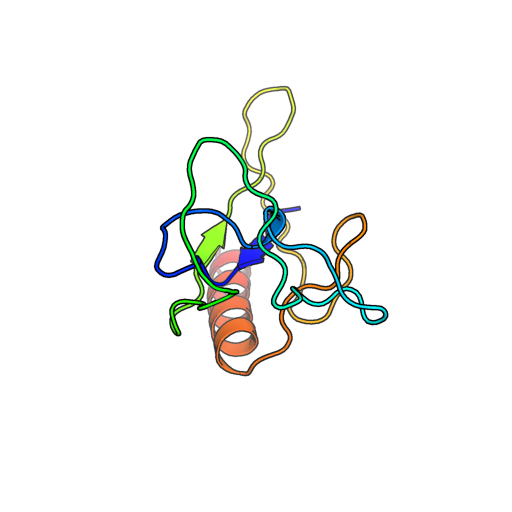.88 78 ASP A O 1
ATOM 591 N N . ALA A 1 79 ? 2.081 -10.364 -1.617 1.00 93.25 79 ALA A N 1
ATOM 592 C CA . ALA A 1 79 ? 2.896 -9.853 -0.518 1.00 93.25 79 ALA A CA 1
ATOM 593 C C . ALA A 1 79 ? 2.178 -8.735 0.260 1.00 93.25 79 ALA A C 1
ATOM 595 O O . ALA A 1 79 ? 2.243 -8.693 1.491 1.00 93.25 79 ALA A O 1
ATOM 596 N N . CYS A 1 80 ? 1.472 -7.836 -0.437 1.00 93.38 80 CYS A N 1
ATOM 597 C CA . CYS A 1 80 ? 0.665 -6.798 0.202 1.00 93.38 80 CYS A CA 1
ATOM 598 C C . CYS A 1 80 ? -0.534 -7.397 0.942 1.00 93.38 80 CYS A C 1
ATOM 600 O O . CYS A 1 80 ? -0.818 -6.964 2.058 1.00 93.38 80 CYS A O 1
ATOM 602 N N . GLN A 1 81 ? -1.192 -8.404 0.357 1.00 95.06 81 GLN A N 1
ATOM 603 C CA . GLN A 1 81 ? -2.296 -9.129 0.997 1.00 95.06 81 GLN A CA 1
ATOM 604 C C . GLN A 1 81 ? -1.841 -9.834 2.279 1.00 95.06 81 GLN A C 1
ATOM 606 O O . GLN A 1 81 ? -2.464 -9.674 3.328 1.00 95.06 81 GLN A O 1
ATOM 611 N N . ALA A 1 82 ? -0.715 -10.548 2.225 1.00 95.62 82 ALA A N 1
ATOM 612 C CA . ALA A 1 82 ? -0.148 -11.239 3.378 1.00 95.62 82 ALA A CA 1
ATOM 613 C C . ALA A 1 82 ? 0.202 -10.266 4.513 1.00 95.62 82 ALA A C 1
ATOM 615 O O . ALA A 1 82 ? -0.160 -10.504 5.663 1.00 95.62 82 ALA A O 1
ATOM 616 N N . LEU A 1 83 ? 0.847 -9.136 4.197 1.00 94.81 83 LEU A N 1
ATOM 617 C CA . LEU A 1 83 ? 1.163 -8.127 5.208 1.00 94.81 83 LEU A CA 1
ATOM 618 C C . LEU A 1 83 ? -0.105 -7.505 5.815 1.00 94.81 83 LEU A C 1
ATOM 620 O O . LEU A 1 83 ? -0.162 -7.300 7.025 1.00 94.81 83 LEU A O 1
ATOM 624 N N . TYR A 1 84 ? -1.129 -7.227 5.004 1.00 94.38 84 TYR A N 1
ATOM 625 C CA . TYR A 1 84 ? -2.405 -6.707 5.497 1.00 94.38 84 TYR A CA 1
ATOM 626 C C . TYR A 1 84 ? -3.087 -7.676 6.467 1.00 94.38 84 TYR A C 1
ATOM 628 O O . TYR A 1 84 ? -3.530 -7.258 7.538 1.00 94.38 84 TYR A O 1
ATOM 636 N N . ALA A 1 85 ? -3.123 -8.967 6.128 1.00 94.62 85 ALA A N 1
ATOM 637 C CA . ALA A 1 85 ? -3.695 -10.000 6.986 1.00 94.62 85 ALA A CA 1
ATOM 638 C C . ALA A 1 85 ? -2.990 -10.058 8.351 1.00 94.62 85 ALA A C 1
ATOM 640 O O . ALA A 1 85 ? -3.658 -10.042 9.381 1.00 94.62 85 ALA A O 1
ATOM 641 N N . THR A 1 86 ? -1.652 -10.027 8.374 1.00 93.88 86 THR A N 1
ATOM 642 C CA . THR A 1 86 ? -0.880 -9.996 9.628 1.00 93.88 86 THR A CA 1
ATOM 643 C C . THR A 1 86 ? -1.210 -8.758 10.466 1.00 93.88 86 THR A C 1
ATOM 645 O O . THR A 1 86 ? -1.557 -8.874 11.637 1.00 93.88 86 THR A O 1
ATOM 648 N N . LEU A 1 87 ? -1.169 -7.567 9.860 1.00 91.25 87 LEU A N 1
ATOM 649 C CA . LEU A 1 87 ? -1.386 -6.305 10.579 1.00 91.25 87 LEU A CA 1
ATOM 650 C C . LEU A 1 87 ? -2.811 -6.165 11.134 1.00 91.25 87 LEU A C 1
ATOM 652 O O . LEU A 1 87 ? -3.006 -5.570 12.193 1.00 91.25 87 LEU A O 1
A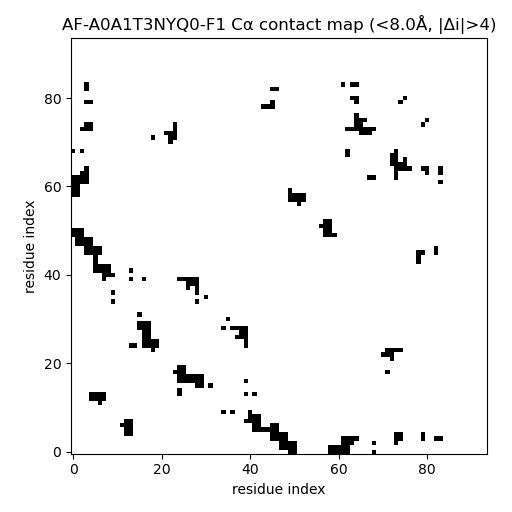TOM 656 N N . THR A 1 88 ? -3.809 -6.687 10.422 1.00 89.88 88 THR A N 1
ATOM 657 C CA . THR A 1 88 ? -5.213 -6.635 10.860 1.00 89.88 88 THR A CA 1
ATOM 658 C C . THR A 1 88 ? -5.545 -7.702 11.898 1.00 89.88 88 THR A C 1
ATOM 660 O O . THR A 1 88 ? -6.319 -7.421 12.812 1.00 89.88 88 THR A O 1
ATOM 663 N N . ALA A 1 89 ? -4.916 -8.879 11.828 1.00 88.06 89 ALA A N 1
ATOM 664 C CA . ALA A 1 89 ? -5.005 -9.888 12.881 1.00 88.06 89 ALA A CA 1
ATOM 665 C C . ALA A 1 89 ? -4.426 -9.364 14.207 1.00 88.06 89 ALA A C 1
ATOM 667 O O . ALA A 1 89 ? -5.073 -9.475 15.248 1.00 88.06 89 ALA A O 1
ATOM 668 N N . ASP A 1 90 ? -3.262 -8.706 14.160 1.00 79.69 90 ASP A N 1
ATOM 669 C CA . ASP A 1 90 ? -2.627 -8.106 15.340 1.00 79.69 90 ASP A CA 1
ATOM 670 C C . ASP A 1 90 ? -3.456 -6.961 15.948 1.00 79.69 90 ASP A C 1
ATOM 672 O O . ASP A 1 90 ? -3.450 -6.758 17.163 1.00 79.69 90 ASP A O 1
ATOM 676 N N . ALA A 1 91 ? -4.172 -6.199 15.114 1.00 73.12 91 ALA A N 1
ATOM 677 C CA . ALA A 1 91 ? -5.034 -5.106 15.559 1.00 73.12 91 ALA A CA 1
ATOM 678 C C . ALA A 1 91 ? -6.322 -5.597 16.239 1.00 73.12 91 ALA A C 1
ATOM 680 O O . ALA A 1 91 ? -6.808 -4.932 17.147 1.00 73.12 91 ALA A O 1
ATOM 681 N N . GLY A 1 92 ? -6.862 -6.746 15.816 1.00 62.34 92 GLY A N 1
ATOM 682 C CA . GLY A 1 92 ? -8.037 -7.371 16.435 1.00 62.34 92 GLY A CA 1
ATOM 683 C C . GLY A 1 92 ? -7.733 -8.174 17.705 1.00 62.34 92 GLY A C 1
ATOM 684 O O . GLY A 1 92 ? -8.655 -8.536 18.429 1.00 62.34 92 GLY A O 1
ATOM 685 N N . ALA A 1 93 ? -6.457 -8.456 17.977 1.00 56.03 93 ALA A N 1
ATOM 686 C CA . ALA A 1 93 ? -6.003 -9.179 19.166 1.00 56.03 93 ALA A CA 1
ATOM 687 C C . ALA A 1 93 ? -5.705 -8.270 20.380 1.00 56.03 93 ALA A C 1
ATOM 689 O O . ALA A 1 93 ? -5.291 -8.776 21.425 1.00 56.03 93 ALA A O 1
ATOM 690 N N . ARG A 1 94 ? -5.872 -6.948 20.247 1.00 47.69 94 ARG A N 1
ATOM 691 C CA . ARG A 1 94 ? -5.652 -5.940 21.300 1.00 47.69 94 ARG A CA 1
ATOM 692 C C . ARG A 1 94 ? -6.966 -5.335 21.768 1.00 47.69 94 ARG A C 1
ATOM 694 O O . ARG A 1 94 ? -7.038 -5.031 22.978 1.00 47.69 94 ARG A O 1
#

Secondary structure (DSSP, 8-state):
-BEEEEEETTSS-GGGEEE-TTSSEEEEE---TT---SS--EEEEEEEE--B-TTS-B--PBPPTTSEETTEEPP-SHHHHHHHHHHHHHHHT-

Radius of gyration: 13.97 Å; Cα contacts (8 Å, |Δi|>4): 164; chains: 1; bounding box: 27×29×38 Å

Foldseek 3Di:
DKEKFFAFPLRDTLVQADADPQQHRWQHGNPDPNPPDSGGHGDPAIDIGWDADPVGHTDLDYDQQQPDDPRGGHHNDPNSNVVVVVSVVVVVVD

pLDDT: mean 78.24, std 12.75, range [47.69, 95.62]

Mean predicted aligned error: 7.56 Å

Solvent-accessible surface area (backbone atoms only — not comparable to full-atom values): 5590 Å² total; per-residue (Å²): 102,11,40,62,41,42,40,27,74,85,70,47,62,56,83,50,27,44,58,44,99,82,32,43,72,30,55,50,56,55,73,63,88,80,59,82,64,91,43,73,51,61,40,86,67,58,44,80,45,80,30,62,46,101,86,72,44,75,39,84,54,64,56,57,55,54,36,77,53,97,87,34,44,37,57,63,47,70,61,40,46,53,51,48,53,53,57,52,53,60,61,74,76,110

Sequence (94 aa):
MSLIIHRCTCGHTPGQHESDSQGKPSRGCHPIGGCRCSGYDPQPTPVLLPTWTPTGRPIPEITPPGERSDRRRTCDCDACQALYATLTADAGAR